Protein AF-A0A3D2MN62-F1 (afdb_monomer)

Foldseek 3Di:
DVPLLVLLLVLLVLLLVLQVVQLVVCQVVVFAFCQLPPDDDPHQVVCQAPARHGLQHGRPVLNVQSVVLSVQCPDDDPSVLSSLVSLLVSLVVQLSSNVRRPVQVQCPDPVRPDPVVNVSSCSSNVSSVSSNVSSVVVNVVNVVD

Nearest PDB structures (foldseek):
  6wlw-assembly1_5  TM=3.494E-01  e=1.640E+00  Homo sapiens
  9brq-assembly1_m  TM=3.619E-01  e=2.735E+00  Mus musculus
  1u89-assembly1_A  TM=4.264E-01  e=5.315E+00  Mus musculus
  4egw-assembly1_B  TM=3.893E-01  e=5.594E+00  Methanocaldococcus jannaschii DSM 2661
  4ev6-assembly1_E  TM=3.820E-01  e=9.815E+00  Methanocaldococcus jannaschii DSM 2661

pLDDT: mean 90.52, std 7.54, range [59.5, 97.94]

Structure (mmCIF, N/CA/C/O backbone):
data_AF-A0A3D2MN62-F1
#
_entry.id   AF-A0A3D2MN62-F1
#
loop_
_atom_site.group_PDB
_atom_site.id
_atom_site.type_symbol
_atom_site.label_atom_id
_atom_site.label_alt_id
_atom_site.label_comp_id
_atom_site.label_asym_id
_atom_site.label_entity_id
_atom_site.label_seq_id
_atom_site.pdbx_PDB_ins_code
_atom_site.Cartn_x
_atom_site.Cartn_y
_atom_site.Cartn_z
_atom_site.occupancy
_atom_site.B_iso_or_equiv
_atom_site.auth_seq_id
_atom_site.auth_comp_id
_atom_site.auth_asym_id
_atom_site.auth_atom_id
_atom_site.pdbx_PDB_model_num
ATOM 1 N N . MET A 1 1 ? -4.624 6.042 22.407 1.00 59.50 1 MET A N 1
ATOM 2 C CA . MET A 1 1 ? -5.697 6.050 21.389 1.00 59.50 1 MET A CA 1
ATOM 3 C C . MET A 1 1 ? -5.464 7.047 20.254 1.00 59.50 1 MET A C 1
ATOM 5 O O . MET A 1 1 ? -5.463 6.617 19.117 1.00 59.50 1 MET A O 1
ATOM 9 N N . ARG A 1 2 ? -5.194 8.346 20.482 1.00 79.12 2 ARG A N 1
ATOM 10 C CA . ARG A 1 2 ? -5.070 9.306 19.357 1.00 79.12 2 ARG A CA 1
ATOM 11 C C . ARG A 1 2 ? -3.831 9.105 18.457 1.00 79.12 2 ARG A C 1
ATOM 13 O O . ARG A 1 2 ? -3.927 9.300 17.255 1.00 79.12 2 ARG A O 1
ATOM 20 N N . LYS A 1 3 ? -2.683 8.693 19.014 1.00 89.44 3 LYS A N 1
ATOM 21 C CA . LYS A 1 3 ? -1.417 8.561 18.260 1.00 89.44 3 LYS A CA 1
ATOM 22 C C . LYS A 1 3 ? -1.405 7.381 17.274 1.00 89.44 3 LYS A C 1
ATOM 24 O O . LYS A 1 3 ? -0.977 7.560 16.145 1.00 89.44 3 LYS A O 1
ATOM 29 N N . THR A 1 4 ? -1.896 6.207 17.683 1.00 92.25 4 THR A N 1
ATOM 30 C CA . THR A 1 4 ? -1.966 4.995 16.839 1.00 92.25 4 THR A CA 1
ATOM 31 C C . THR A 1 4 ? -2.932 5.176 15.680 1.00 92.25 4 THR A C 1
ATOM 33 O O . THR A 1 4 ? -2.588 4.889 14.541 1.00 92.25 4 THR A O 1
ATOM 36 N N . PHE A 1 5 ? -4.099 5.752 15.967 1.00 93.44 5 PHE A N 1
ATOM 37 C CA . PHE A 1 5 ? -5.081 6.133 14.965 1.00 93.44 5 PHE A CA 1
ATOM 38 C C . PHE A 1 5 ? -4.509 7.107 13.927 1.00 93.44 5 PHE A C 1
ATOM 40 O O . PHE A 1 5 ? -4.597 6.849 12.730 1.00 93.44 5 PHE A O 1
ATOM 47 N N . ILE A 1 6 ? -3.891 8.208 14.378 1.00 95.69 6 ILE A N 1
ATOM 48 C CA . ILE A 1 6 ? -3.279 9.193 13.474 1.00 95.69 6 ILE A CA 1
ATOM 49 C C . ILE A 1 6 ? -2.168 8.539 12.648 1.00 95.69 6 ILE A C 1
ATOM 51 O O . ILE A 1 6 ? -2.120 8.747 11.443 1.00 95.69 6 ILE A O 1
ATOM 55 N N . GLY A 1 7 ? -1.317 7.715 13.268 1.00 96.19 7 GLY A N 1
ATOM 56 C CA . GLY A 1 7 ? -0.262 6.985 12.565 1.00 96.19 7 GLY A CA 1
ATOM 57 C C . GLY A 1 7 ? -0.803 6.067 11.467 1.00 96.19 7 GLY A C 1
ATOM 58 O O . GLY A 1 7 ? -0.276 6.070 10.357 1.00 96.19 7 GLY A O 1
ATOM 59 N N . LEU A 1 8 ? -1.892 5.338 11.732 1.00 96.94 8 LEU A N 1
ATOM 60 C CA . LEU A 1 8 ? -2.542 4.464 10.749 1.00 96.94 8 LEU A CA 1
ATOM 61 C C . LEU A 1 8 ? -3.119 5.255 9.566 1.00 96.94 8 LEU A C 1
ATOM 63 O O . LEU A 1 8 ? -2.923 4.886 8.413 1.00 96.94 8 LEU A O 1
ATOM 67 N N . VAL A 1 9 ? -3.814 6.359 9.842 1.00 97.00 9 VAL A N 1
ATOM 68 C CA . VAL A 1 9 ? -4.402 7.191 8.783 1.00 97.00 9 VAL A CA 1
ATOM 69 C C . VAL A 1 9 ? -3.310 7.868 7.955 1.00 97.00 9 VAL A C 1
ATOM 71 O O . VAL A 1 9 ? -3.376 7.838 6.731 1.00 97.00 9 VAL A O 1
ATOM 74 N N . LEU A 1 10 ? -2.285 8.436 8.601 1.00 97.31 10 LEU A N 1
ATOM 75 C CA . LEU A 1 10 ? -1.173 9.082 7.901 1.00 97.31 10 LEU A CA 1
ATOM 76 C C . LEU A 1 10 ? -0.388 8.089 7.049 1.00 97.31 10 LEU A C 1
ATOM 78 O O . LEU A 1 10 ? -0.128 8.382 5.889 1.00 97.31 10 LEU A O 1
ATOM 82 N N . SER A 1 11 ? -0.047 6.915 7.589 1.00 96.50 11 SER A N 1
ATOM 83 C CA . SER A 1 11 ? 0.629 5.873 6.804 1.00 96.50 11 SER A CA 1
ATOM 84 C C . SER A 1 11 ? -0.209 5.459 5.597 1.00 96.50 11 SER A C 1
ATOM 86 O O . SER A 1 11 ? 0.325 5.439 4.497 1.00 96.50 11 SER A O 1
ATOM 88 N N . SER A 1 12 ? -1.521 5.256 5.753 1.00 96.69 12 SER A N 1
ATOM 89 C CA . SER A 1 12 ? -2.408 4.982 4.614 1.00 96.69 12 SER A CA 1
ATOM 90 C C . SER A 1 12 ? -2.383 6.096 3.557 1.00 96.69 12 SER A C 1
ATOM 92 O O . SER A 1 12 ? -2.240 5.818 2.368 1.00 96.69 12 SER A O 1
ATOM 94 N N . ILE A 1 13 ? -2.462 7.368 3.962 1.00 97.25 13 ILE A N 1
ATOM 95 C CA . ILE A 1 13 ? -2.389 8.503 3.026 1.00 97.25 13 ILE A CA 1
ATOM 96 C C . ILE A 1 13 ? -1.043 8.523 2.292 1.00 97.25 13 ILE A C 1
ATOM 98 O O . ILE A 1 13 ? -1.016 8.697 1.074 1.00 97.25 13 ILE A O 1
ATOM 102 N N . PHE A 1 14 ? 0.066 8.310 3.004 1.00 97.44 14 PHE A N 1
ATOM 103 C CA . PHE A 1 14 ? 1.394 8.259 2.392 1.00 97.44 14 PHE A CA 1
ATOM 104 C C . PHE A 1 14 ? 1.559 7.073 1.440 1.00 97.44 14 PHE A C 1
ATOM 106 O O . PHE A 1 14 ? 2.179 7.239 0.394 1.00 97.44 14 PHE A O 1
ATOM 113 N N . VAL A 1 15 ? 0.956 5.917 1.739 1.00 96.75 15 VAL A N 1
ATOM 114 C CA . VAL A 1 15 ? 0.894 4.787 0.801 1.00 96.75 15 VAL A CA 1
ATOM 115 C C . VAL A 1 15 ? 0.161 5.188 -0.477 1.00 96.75 15 VAL A C 1
ATOM 117 O O . VAL A 1 15 ? 0.695 4.971 -1.557 1.00 96.75 15 VAL A O 1
ATOM 120 N N . LEU A 1 16 ? -1.018 5.815 -0.384 1.00 96.62 16 LEU A N 1
ATOM 121 C CA . LEU A 1 16 ? -1.772 6.241 -1.574 1.00 96.62 16 LEU A CA 1
ATOM 122 C C . LEU A 1 16 ? -1.002 7.273 -2.406 1.00 96.62 16 LEU A C 1
ATOM 124 O O . LEU A 1 16 ? -1.004 7.208 -3.636 1.00 96.62 16 LEU A O 1
ATOM 128 N N . PHE A 1 17 ? -0.333 8.216 -1.741 1.00 96.56 17 PHE A N 1
ATOM 129 C CA . PHE A 1 17 ? 0.499 9.209 -2.412 1.00 96.56 17 PHE A CA 1
ATOM 130 C C . PHE A 1 17 ? 1.688 8.554 -3.129 1.00 96.56 17 PHE A C 1
ATOM 132 O O . PHE A 1 17 ? 1.890 8.792 -4.319 1.00 96.56 17 PHE A O 1
ATOM 139 N N . SER A 1 18 ? 2.425 7.681 -2.435 1.00 95.19 18 SER A N 1
ATOM 140 C CA . SER A 1 18 ? 3.564 6.949 -3.002 1.00 95.19 18 SER A CA 1
ATOM 141 C C . SER A 1 18 ? 3.138 6.058 -4.168 1.00 95.19 18 SER A C 1
ATOM 143 O O . SER A 1 18 ? 3.768 6.089 -5.222 1.00 95.19 18 SER A O 1
ATOM 145 N N . ALA A 1 19 ? 2.016 5.346 -4.034 1.00 93.06 19 ALA A N 1
ATOM 146 C CA . ALA A 1 19 ? 1.446 4.517 -5.092 1.00 93.06 19 ALA A CA 1
ATOM 147 C C . ALA A 1 19 ? 1.049 5.346 -6.322 1.00 93.06 19 ALA A C 1
ATOM 149 O O . ALA A 1 19 ? 1.271 4.915 -7.446 1.00 93.06 19 ALA A O 1
ATOM 150 N N . SER A 1 20 ? 0.526 6.562 -6.131 1.00 93.81 20 SER A N 1
ATOM 151 C CA . SER A 1 20 ? 0.169 7.452 -7.246 1.00 93.81 20 SER A CA 1
ATOM 152 C C . SER A 1 20 ? 1.402 7.876 -8.047 1.00 93.81 20 SER A C 1
ATOM 154 O O . SER A 1 20 ? 1.408 7.775 -9.273 1.00 93.81 20 SER A O 1
ATOM 156 N N . VAL A 1 21 ? 2.466 8.305 -7.358 1.00 94.25 21 VAL A N 1
ATOM 157 C CA . VAL A 1 21 ? 3.749 8.659 -7.993 1.00 94.25 21 VAL A CA 1
ATOM 158 C C . VAL A 1 21 ? 4.362 7.438 -8.683 1.00 94.25 21 VAL A C 1
ATOM 160 O O . VAL A 1 21 ? 4.791 7.522 -9.832 1.00 94.25 21 VAL A O 1
ATOM 163 N N . SER A 1 22 ? 4.333 6.291 -8.010 1.00 91.88 22 SER A N 1
ATOM 164 C CA . SER A 1 22 ? 4.854 5.023 -8.515 1.00 91.88 22 SER A CA 1
ATOM 165 C C . SER A 1 22 ? 4.129 4.535 -9.765 1.00 91.88 22 SER A C 1
ATOM 167 O O . SER A 1 22 ? 4.774 4.085 -10.706 1.00 91.88 22 SER A O 1
ATOM 169 N N . THR A 1 23 ? 2.800 4.655 -9.817 1.00 91.31 23 THR A N 1
ATOM 170 C CA . THR A 1 23 ? 2.015 4.305 -11.006 1.00 91.31 23 THR A CA 1
ATOM 171 C C . THR A 1 23 ? 2.382 5.200 -12.187 1.00 91.31 23 THR A C 1
ATOM 173 O O . THR A 1 23 ? 2.580 4.687 -13.285 1.00 91.31 23 THR A O 1
ATOM 176 N N . ILE A 1 24 ? 2.513 6.517 -11.981 1.00 92.31 24 ILE A N 1
ATOM 177 C CA . ILE A 1 24 ? 2.900 7.450 -13.054 1.00 92.31 24 ILE A CA 1
ATOM 178 C C . ILE A 1 24 ? 4.270 7.067 -13.620 1.00 92.31 24 ILE A C 1
ATOM 180 O O . ILE A 1 24 ? 4.414 6.942 -14.835 1.00 92.31 24 ILE A O 1
ATOM 184 N N . LEU A 1 25 ? 5.249 6.832 -12.747 1.00 91.38 25 LEU A N 1
ATOM 185 C CA . LEU A 1 25 ? 6.597 6.452 -13.164 1.00 91.38 25 LEU A CA 1
ATOM 186 C C . LEU A 1 25 ? 6.627 5.084 -13.838 1.00 91.38 25 LEU A C 1
ATOM 188 O O . LEU A 1 25 ? 7.269 4.933 -14.869 1.00 91.38 25 LEU A O 1
ATOM 192 N N . ALA A 1 26 ? 5.888 4.104 -13.320 1.00 89.62 26 ALA A N 1
ATOM 193 C CA . ALA A 1 26 ? 5.817 2.789 -13.941 1.00 89.62 26 ALA A CA 1
ATOM 194 C C . ALA A 1 26 ? 5.227 2.847 -15.358 1.00 89.62 26 ALA A C 1
ATOM 196 O O . ALA A 1 26 ? 5.680 2.115 -16.233 1.00 89.62 26 ALA A O 1
ATOM 197 N N . ILE A 1 27 ? 4.249 3.725 -15.602 1.00 90.06 27 ILE A N 1
ATOM 198 C CA . ILE A 1 27 ? 3.690 3.939 -16.943 1.00 90.06 27 ILE A CA 1
ATOM 199 C C . ILE A 1 27 ? 4.715 4.622 -17.857 1.00 90.06 27 ILE A C 1
ATOM 201 O O . ILE A 1 27 ? 4.870 4.202 -18.999 1.00 90.06 27 ILE A O 1
ATOM 205 N N . GLN A 1 28 ? 5.418 5.648 -17.367 1.00 90.50 28 GLN A N 1
ATOM 206 C CA . GLN A 1 28 ? 6.418 6.388 -18.151 1.00 90.50 28 GLN A CA 1
ATOM 207 C C . GLN A 1 28 ? 7.626 5.524 -18.536 1.00 90.50 28 GLN A C 1
ATOM 209 O O . GLN A 1 28 ? 8.102 5.602 -19.663 1.00 90.50 28 GLN A O 1
ATOM 214 N N . GLU A 1 29 ? 8.085 4.685 -17.612 1.00 87.19 29 GLU A N 1
ATOM 215 C CA . GLU A 1 29 ? 9.268 3.831 -17.766 1.00 87.19 29 GLU A CA 1
ATOM 216 C C . GLU A 1 29 ? 8.923 2.422 -18.285 1.00 87.19 29 GLU A C 1
ATOM 218 O O . GLU A 1 29 ? 9.788 1.549 -18.347 1.00 87.19 29 GLU A O 1
ATOM 223 N N . HIS A 1 30 ? 7.656 2.172 -18.640 1.00 88.19 30 HIS A N 1
ATOM 224 C CA . HIS A 1 30 ? 7.158 0.868 -19.090 1.00 88.19 30 HIS A CA 1
ATOM 225 C C . HIS A 1 30 ? 7.567 -0.293 -18.158 1.00 88.19 30 HIS A C 1
ATOM 227 O O . HIS A 1 30 ? 8.161 -1.285 -18.586 1.00 88.19 30 HIS A O 1
ATOM 233 N N . LEU A 1 31 ? 7.241 -0.168 -16.866 1.00 87.06 31 LEU A N 1
ATOM 234 C CA . LEU A 1 31 ? 7.594 -1.117 -15.805 1.00 87.06 31 LEU A CA 1
ATOM 235 C C . LEU A 1 31 ? 6.393 -1.992 -15.381 1.00 87.06 31 LEU A C 1
ATOM 237 O O . LEU A 1 31 ? 5.707 -1.674 -14.400 1.00 87.06 31 LEU A O 1
ATOM 241 N N . PRO A 1 32 ? 6.125 -3.109 -16.083 1.00 88.12 32 PRO A N 1
ATOM 242 C CA . PRO A 1 32 ? 5.066 -4.042 -15.712 1.00 88.12 32 PRO A CA 1
ATOM 243 C C . PRO A 1 32 ? 5.422 -4.818 -14.443 1.00 88.12 32 PRO A C 1
ATOM 245 O O . PRO A 1 32 ? 6.599 -5.056 -14.161 1.00 88.12 32 PRO A O 1
ATOM 248 N N . ALA A 1 33 ? 4.399 -5.263 -13.712 1.00 85.50 33 ALA A N 1
ATOM 249 C CA . ALA A 1 33 ? 4.587 -6.153 -12.571 1.00 85.50 33 ALA A CA 1
ATOM 250 C C . ALA A 1 33 ? 5.233 -7.471 -13.019 1.00 85.50 33 ALA A C 1
ATOM 252 O O . ALA A 1 33 ? 4.829 -8.077 -14.018 1.00 85.50 33 ALA A O 1
ATOM 253 N N . ARG A 1 34 ? 6.249 -7.917 -12.279 1.00 84.19 34 ARG A N 1
ATOM 254 C CA . ARG A 1 34 ? 6.974 -9.170 -12.534 1.00 84.19 34 ARG A CA 1
ATOM 255 C C . ARG A 1 34 ? 7.200 -9.948 -11.249 1.00 84.19 34 ARG A C 1
ATOM 257 O O . ARG A 1 34 ? 8.213 -10.639 -11.125 1.00 84.19 34 ARG A O 1
ATOM 264 N N . PHE A 1 35 ? 6.262 -9.856 -10.311 1.00 81.81 35 PHE A N 1
ATOM 265 C CA . PHE A 1 35 ? 6.306 -10.536 -9.024 1.00 81.81 35 PHE A CA 1
ATOM 266 C C . PHE A 1 35 ? 6.805 -11.983 -9.144 1.00 81.81 35 PHE A C 1
ATOM 268 O O . PHE A 1 35 ? 6.210 -12.814 -9.843 1.00 81.81 35 PHE A O 1
ATOM 275 N N . GLY A 1 36 ? 7.937 -12.274 -8.497 1.00 72.56 36 GLY A N 1
ATOM 276 C CA . GLY A 1 36 ? 8.565 -13.600 -8.496 1.00 72.56 36 GLY A CA 1
ATOM 277 C C . GLY A 1 36 ? 8.957 -14.157 -9.874 1.00 72.56 36 GLY A C 1
ATOM 278 O O . GLY A 1 36 ? 9.235 -15.348 -9.980 1.00 72.56 36 GLY A O 1
ATOM 279 N N . GLY A 1 37 ? 8.954 -13.339 -10.932 1.00 67.69 37 GLY A N 1
ATOM 280 C CA . GLY A 1 37 ? 9.152 -13.767 -12.321 1.00 67.69 37 GLY A CA 1
ATOM 281 C C . GLY A 1 37 ? 7.952 -14.488 -12.949 1.00 67.69 37 GLY A C 1
ATOM 282 O O . GLY A 1 37 ? 8.102 -15.084 -14.012 1.00 67.69 37 GLY A O 1
ATOM 283 N N . ILE A 1 38 ? 6.782 -14.467 -12.299 1.00 67.94 38 ILE A N 1
ATOM 284 C CA . ILE A 1 38 ? 5.585 -15.215 -12.724 1.00 67.94 38 ILE A CA 1
ATOM 285 C C . ILE A 1 38 ? 4.638 -14.327 -13.541 1.00 67.94 38 ILE A C 1
ATOM 287 O O . ILE A 1 38 ? 4.013 -14.792 -14.496 1.00 67.94 38 ILE A O 1
ATOM 291 N N . LEU A 1 39 ? 4.532 -13.047 -13.180 1.00 72.19 39 LEU A N 1
ATOM 292 C CA . LEU A 1 39 ? 3.715 -12.084 -13.913 1.00 72.19 39 LEU A CA 1
ATOM 293 C C . LEU A 1 39 ? 4.407 -11.674 -15.221 1.00 72.19 39 LEU A C 1
ATOM 295 O O . LEU A 1 39 ? 5.603 -11.385 -15.247 1.00 72.19 39 LEU A O 1
ATOM 299 N N . HIS A 1 40 ? 3.627 -11.668 -16.301 1.00 66.50 40 HIS A N 1
ATOM 300 C CA . HIS A 1 40 ? 4.045 -11.284 -17.647 1.00 66.50 40 HIS A CA 1
ATOM 301 C C . HIS A 1 40 ? 3.134 -10.150 -18.106 1.00 66.50 40 HIS A C 1
ATOM 303 O O . HIS A 1 40 ? 2.144 -10.376 -18.798 1.00 66.50 40 HIS A O 1
ATOM 309 N N . GLY A 1 41 ? 3.419 -8.949 -17.614 1.00 63.09 41 GLY A N 1
ATOM 310 C CA . GLY A 1 41 ? 2.722 -7.750 -18.047 1.00 63.09 41 GLY A CA 1
ATOM 311 C C . GLY A 1 41 ? 3.352 -7.165 -19.306 1.00 63.09 41 GLY A C 1
ATOM 312 O O . GLY A 1 41 ? 4.555 -6.893 -19.305 1.00 63.09 41 GLY A O 1
ATOM 313 N N . ASP A 1 42 ? 2.554 -6.979 -20.356 1.00 69.56 42 ASP A N 1
ATOM 314 C CA . ASP A 1 42 ? 2.965 -6.299 -21.595 1.00 69.56 42 ASP A CA 1
ATOM 315 C C . ASP A 1 42 ? 2.411 -4.862 -21.665 1.00 69.56 42 ASP A C 1
ATOM 317 O O . ASP A 1 42 ? 3.067 -3.973 -22.208 1.00 69.56 42 ASP A O 1
ATOM 321 N N . ASP A 1 43 ? 1.242 -4.605 -21.063 1.00 84.75 43 ASP A N 1
ATOM 322 C CA . ASP A 1 43 ? 0.606 -3.284 -20.998 1.00 84.75 43 ASP A CA 1
ATOM 323 C C . ASP A 1 43 ? 0.433 -2.845 -19.538 1.00 84.75 43 ASP A C 1
ATOM 325 O O . ASP A 1 43 ? -0.493 -3.253 -18.835 1.00 84.75 43 ASP A O 1
ATOM 329 N N . VAL A 1 44 ? 1.324 -1.953 -19.100 1.00 85.50 44 VAL A N 1
ATOM 330 C CA . VAL A 1 44 ? 1.391 -1.448 -17.720 1.00 85.50 44 VAL A CA 1
ATOM 331 C C . VAL A 1 44 ? 0.091 -0.772 -17.278 1.00 85.50 44 VAL A C 1
ATOM 333 O O . VAL A 1 44 ? -0.284 -0.858 -16.106 1.00 85.50 44 VAL A O 1
ATOM 336 N N . VAL A 1 45 ? -0.615 -0.094 -18.189 1.00 86.38 45 VAL A N 1
ATOM 337 C CA . VAL A 1 45 ? -1.865 0.599 -17.848 1.00 86.38 45 VAL A CA 1
ATOM 338 C C . VAL A 1 45 ? -2.975 -0.421 -17.645 1.00 86.38 45 VAL A C 1
ATOM 340 O O . VAL A 1 45 ? -3.712 -0.349 -16.656 1.00 86.38 45 VAL A O 1
ATOM 343 N N . GLN A 1 46 ? -3.083 -1.390 -18.553 1.00 86.25 46 GLN A N 1
ATOM 344 C CA . GLN A 1 46 ? -4.065 -2.460 -18.424 1.00 86.25 46 GLN A CA 1
ATOM 345 C C . GLN A 1 46 ? -3.806 -3.307 -17.172 1.00 86.25 46 GLN A C 1
ATOM 347 O O . GLN A 1 46 ? -4.752 -3.622 -16.442 1.00 86.25 46 GLN A O 1
ATOM 352 N N . ASP A 1 47 ? -2.544 -3.620 -16.882 1.00 85.00 47 ASP A N 1
ATOM 353 C CA . ASP A 1 47 ? -2.131 -4.385 -15.704 1.00 85.00 47 ASP A CA 1
ATOM 354 C C . ASP A 1 47 ? -2.442 -3.656 -14.394 1.00 85.00 47 ASP A C 1
ATOM 356 O O . ASP A 1 47 ? -2.928 -4.272 -13.437 1.00 85.00 47 ASP A O 1
ATOM 360 N N . PHE A 1 48 ? -2.246 -2.335 -14.365 1.00 87.00 48 PHE A N 1
ATOM 361 C CA . PHE A 1 48 ? -2.632 -1.502 -13.231 1.00 87.00 48 PHE A CA 1
ATOM 362 C C . PHE A 1 48 ? -4.150 -1.500 -12.999 1.00 87.00 48 PHE A C 1
ATOM 364 O O . PHE A 1 48 ? -4.595 -1.568 -11.852 1.00 87.00 48 PHE A O 1
ATOM 371 N N . ILE A 1 49 ? -4.957 -1.426 -14.062 1.00 87.75 49 ILE A N 1
ATOM 372 C CA . ILE A 1 49 ? -6.424 -1.345 -13.955 1.00 87.75 49 ILE A CA 1
ATOM 373 C C . ILE A 1 49 ? -7.048 -2.695 -13.586 1.00 87.75 49 ILE A C 1
ATOM 375 O O . ILE A 1 49 ? -8.044 -2.728 -12.863 1.00 87.75 49 ILE A O 1
ATOM 379 N N . THR A 1 50 ? -6.494 -3.797 -14.090 1.00 79.69 50 THR A N 1
ATOM 380 C CA . THR A 1 50 ? -7.081 -5.132 -13.928 1.00 79.69 50 THR A CA 1
ATOM 381 C C . THR A 1 50 ? -6.688 -5.777 -12.603 1.00 79.69 50 THR A C 1
ATOM 383 O O . THR A 1 50 ? -7.403 -5.613 -11.615 1.00 79.69 50 THR A O 1
ATOM 386 N N . PHE A 1 51 ? -5.591 -6.538 -12.570 1.00 75.50 51 PHE A N 1
ATOM 387 C CA . PHE A 1 51 ? -5.255 -7.363 -11.405 1.00 75.50 51 PHE A CA 1
ATOM 388 C C . PHE A 1 51 ? -3.773 -7.439 -11.049 1.00 75.50 51 PHE A C 1
ATOM 390 O O . PHE A 1 51 ? -3.466 -7.712 -9.890 1.00 75.50 51 PHE A O 1
ATOM 397 N N . ASN A 1 52 ? -2.869 -7.195 -11.994 1.00 80.31 52 ASN A N 1
ATOM 398 C CA . ASN A 1 52 ? -1.444 -7.452 -11.787 1.00 80.31 52 ASN A CA 1
ATOM 399 C C . ASN A 1 52 ? -0.750 -6.317 -11.024 1.00 80.31 52 ASN A C 1
ATOM 401 O O . ASN A 1 52 ? 0.154 -6.576 -10.236 1.00 80.31 52 ASN A O 1
ATOM 405 N N . GLY A 1 53 ? -1.202 -5.075 -11.211 1.00 83.50 53 GLY A N 1
ATOM 406 C CA . GLY A 1 53 ? -0.483 -3.898 -10.731 1.00 83.50 53 GLY A CA 1
ATOM 407 C C . GLY A 1 53 ? 0.691 -3.548 -11.640 1.00 83.50 53 GLY A C 1
ATOM 408 O O . GLY A 1 53 ? 0.748 -3.960 -12.796 1.00 83.50 53 GLY A O 1
ATOM 409 N N . THR A 1 54 ? 1.630 -2.766 -11.125 1.00 87.00 54 THR A N 1
ATOM 410 C CA . THR A 1 54 ? 2.873 -2.406 -11.817 1.00 87.00 54 THR A CA 1
ATOM 411 C C . THR A 1 54 ? 4.076 -2.874 -11.006 1.00 87.00 54 THR A C 1
ATOM 413 O O . THR A 1 54 ? 3.921 -3.341 -9.880 1.00 87.00 54 THR A O 1
ATOM 416 N N . ALA A 1 55 ? 5.291 -2.703 -11.533 1.00 87.06 55 ALA A N 1
ATOM 417 C CA . ALA A 1 55 ? 6.504 -3.026 -10.777 1.00 87.06 55 ALA A CA 1
ATOM 418 C C . ALA A 1 55 ? 6.685 -2.190 -9.493 1.00 87.06 55 ALA A C 1
ATOM 420 O O . ALA A 1 55 ? 7.539 -2.521 -8.680 1.00 87.06 55 ALA A O 1
ATOM 421 N N . LEU A 1 56 ? 5.950 -1.079 -9.352 1.00 88.50 56 LEU A N 1
ATOM 422 C CA . LEU A 1 56 ? 6.111 -0.103 -8.266 1.00 88.50 56 LEU A CA 1
ATOM 423 C C . LEU A 1 56 ? 4.796 0.191 -7.525 1.00 88.50 56 LEU A C 1
ATOM 425 O O . LEU A 1 56 ? 4.756 1.040 -6.639 1.00 88.50 56 LEU A O 1
ATOM 429 N N . SER A 1 57 ? 3.671 -0.388 -7.943 1.00 89.31 57 SER A N 1
ATOM 430 C CA . SER A 1 57 ? 2.363 -0.009 -7.410 1.00 89.31 57 SER A CA 1
ATOM 431 C C . SER A 1 57 ? 1.377 -1.158 -7.478 1.00 89.31 57 SER A C 1
ATOM 433 O O . SER A 1 57 ? 1.304 -1.898 -8.457 1.00 89.31 57 SER A O 1
ATOM 435 N N . ALA A 1 58 ? 0.563 -1.274 -6.435 1.00 89.88 58 ALA A N 1
ATOM 436 C CA . ALA A 1 58 ? -0.528 -2.230 -6.401 1.00 89.88 58 ALA A CA 1
ATOM 437 C C . ALA A 1 58 ? -1.584 -1.917 -7.482 1.00 89.88 58 ALA A C 1
ATOM 439 O O . ALA A 1 58 ? -1.756 -0.758 -7.868 1.00 89.88 58 ALA A O 1
ATOM 440 N N . PRO A 1 59 ? -2.350 -2.921 -7.941 1.00 90.81 59 PRO A N 1
ATOM 441 C CA . PRO A 1 59 ? -3.462 -2.700 -8.857 1.00 90.81 59 PRO A CA 1
ATOM 442 C C . PRO A 1 59 ? -4.512 -1.750 -8.267 1.00 90.81 59 PRO A C 1
ATOM 444 O O . PRO A 1 59 ? -4.762 -1.715 -7.055 1.00 90.81 59 PRO A O 1
ATOM 447 N N . LEU A 1 60 ? -5.182 -1.014 -9.153 1.00 91.44 60 LEU A N 1
ATOM 448 C CA . LEU A 1 60 ? -6.110 0.064 -8.821 1.00 91.44 60 LEU A CA 1
ATOM 449 C C . LEU A 1 60 ? -7.203 -0.373 -7.836 1.00 91.44 60 LEU A C 1
ATOM 451 O O . LEU A 1 60 ? -7.543 0.376 -6.920 1.00 91.44 60 LEU A O 1
ATOM 455 N N . PHE A 1 61 ? -7.738 -1.589 -7.975 1.00 91.94 61 PHE A N 1
ATOM 456 C CA . PHE A 1 61 ? -8.801 -2.074 -7.093 1.00 91.94 61 PHE A CA 1
ATOM 457 C C . PHE A 1 61 ? -8.352 -2.198 -5.624 1.00 91.94 61 PHE A C 1
ATOM 459 O O . PHE A 1 61 ? -9.157 -1.942 -4.724 1.00 91.94 61 PHE A O 1
ATOM 466 N N . LEU A 1 62 ? -7.079 -2.528 -5.356 1.00 93.75 62 LEU A N 1
ATOM 467 C CA . LEU A 1 62 ? -6.542 -2.571 -3.990 1.00 93.75 62 LEU A CA 1
ATOM 468 C C . LEU A 1 62 ? -6.403 -1.161 -3.413 1.00 93.75 62 LEU A C 1
ATOM 470 O O . LEU A 1 62 ? -6.786 -0.938 -2.263 1.00 93.75 62 LEU A O 1
ATOM 474 N N . LEU A 1 63 ? -5.959 -0.195 -4.222 1.00 95.38 63 LEU A N 1
ATOM 475 C CA . LEU A 1 63 ? -5.878 1.214 -3.823 1.00 95.38 63 LEU A CA 1
ATOM 476 C C . LEU A 1 63 ? -7.271 1.791 -3.517 1.00 95.38 63 LEU A C 1
ATOM 478 O O . LEU A 1 63 ? -7.457 2.478 -2.511 1.00 95.38 63 LEU A O 1
ATOM 482 N N . LEU A 1 64 ? -8.285 1.449 -4.318 1.00 95.56 64 LE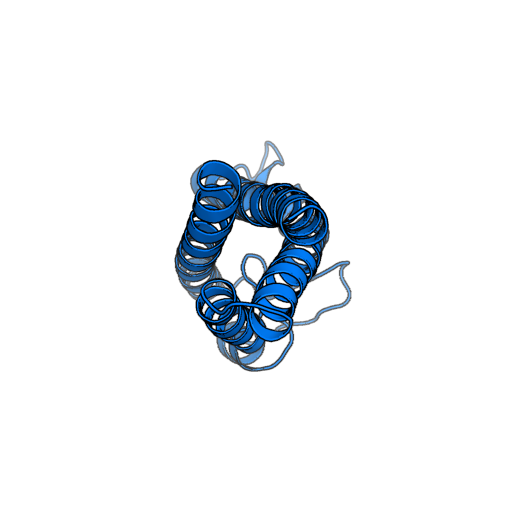U A N 1
ATOM 483 C CA . LEU A 1 64 ? -9.681 1.805 -4.035 1.00 95.56 64 LEU A CA 1
ATOM 484 C C . LEU A 1 64 ? -10.178 1.151 -2.738 1.00 95.56 64 LEU A C 1
ATOM 486 O O . LEU A 1 64 ? -10.789 1.818 -1.899 1.00 95.56 64 LEU A O 1
ATOM 490 N N . GLY A 1 65 ? -9.864 -0.130 -2.529 1.00 96.19 65 GLY A N 1
ATOM 491 C CA . GLY A 1 65 ? -10.146 -0.832 -1.276 1.00 96.19 65 GLY A CA 1
ATOM 492 C C . GLY A 1 65 ? -9.500 -0.149 -0.067 1.00 96.19 65 GLY A C 1
ATOM 493 O O . GLY A 1 65 ? -10.146 0.030 0.968 1.00 96.19 65 GLY A O 1
ATOM 494 N N . GLN A 1 66 ? -8.259 0.316 -0.206 1.00 97.44 66 GLN A N 1
ATOM 495 C CA . GLN A 1 66 ? -7.559 1.066 0.831 1.00 97.44 66 GLN A CA 1
ATOM 496 C C . GLN A 1 66 ? -8.262 2.382 1.169 1.00 97.44 66 GLN A C 1
ATOM 498 O O . GLN A 1 66 ? -8.392 2.709 2.352 1.00 97.44 66 GLN A O 1
ATOM 503 N N . ILE A 1 67 ? -8.746 3.127 0.170 1.00 97.38 67 ILE A N 1
ATOM 504 C CA . ILE A 1 67 ? -9.524 4.355 0.397 1.00 97.38 67 ILE A CA 1
ATOM 505 C C . ILE A 1 67 ? -10.772 4.027 1.222 1.00 97.38 67 ILE A C 1
ATOM 507 O O . ILE A 1 67 ? -11.020 4.669 2.248 1.00 97.38 67 ILE A O 1
ATOM 511 N N . VAL A 1 68 ? -11.513 2.983 0.834 1.00 97.81 68 VAL A N 1
ATOM 512 C CA . VAL A 1 68 ? -12.703 2.531 1.569 1.00 97.81 68 VAL A CA 1
ATOM 513 C C . VAL A 1 68 ? -12.343 2.187 3.014 1.00 97.81 68 VAL A C 1
ATOM 515 O O . VAL A 1 68 ? -12.949 2.732 3.938 1.00 97.81 68 VAL A O 1
ATOM 518 N N . PHE A 1 69 ? -11.328 1.351 3.247 1.00 97.44 69 PHE A N 1
ATOM 519 C CA . PHE A 1 69 ? -10.925 0.985 4.607 1.00 97.44 69 PHE A CA 1
ATOM 520 C C . PHE A 1 69 ? -10.440 2.183 5.425 1.00 97.44 69 PHE A C 1
ATOM 522 O O . PHE A 1 69 ? -10.774 2.277 6.608 1.00 97.44 69 PHE A O 1
ATOM 529 N N . THR A 1 70 ? -9.744 3.135 4.803 1.00 96.75 70 THR A N 1
ATOM 530 C CA . THR A 1 70 ? -9.310 4.381 5.454 1.00 96.75 70 THR A CA 1
ATOM 531 C C . THR A 1 70 ? -10.502 5.185 5.956 1.00 96.75 70 THR A C 1
ATOM 533 O O . THR A 1 70 ? -10.493 5.645 7.097 1.00 96.75 70 THR A O 1
ATOM 536 N N . VAL A 1 71 ? -11.572 5.292 5.165 1.00 97.19 71 VAL A N 1
ATOM 537 C CA . VAL A 1 71 ? -12.822 5.937 5.599 1.00 97.19 71 VAL A CA 1
ATOM 538 C C . VAL A 1 71 ? -13.506 5.133 6.711 1.00 97.19 71 VAL A C 1
ATOM 540 O O . VAL A 1 71 ? -13.990 5.707 7.692 1.00 97.19 71 VAL A O 1
ATOM 543 N N . LEU A 1 72 ? -13.529 3.800 6.604 1.00 95.75 72 LEU A N 1
ATOM 544 C CA . LEU A 1 72 ? -14.155 2.93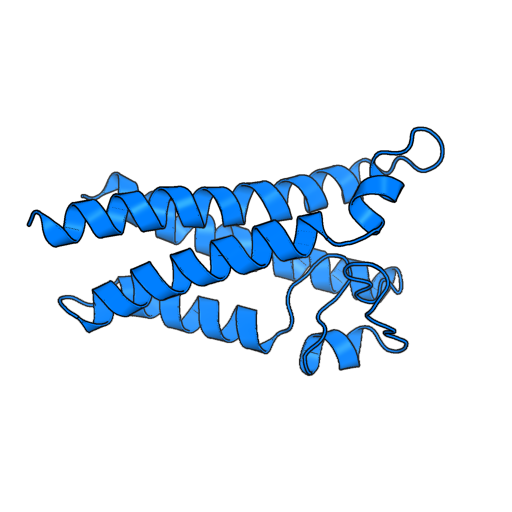7 7.609 1.00 95.75 72 LEU A CA 1
ATOM 545 C C . LEU A 1 72 ? -13.467 3.023 8.976 1.00 95.75 72 LEU A C 1
ATOM 547 O O . LEU A 1 72 ? -14.162 2.937 9.987 1.00 95.75 72 LEU A O 1
ATOM 551 N N . VAL A 1 73 ? -12.153 3.266 9.039 1.00 94.75 73 VAL A N 1
ATOM 552 C CA . VAL A 1 73 ? -11.395 3.415 10.300 1.00 94.75 73 VAL A CA 1
ATOM 553 C C . VAL A 1 73 ? -11.987 4.487 11.230 1.00 94.75 73 VAL A C 1
ATOM 555 O O . VAL A 1 73 ? -11.908 4.333 12.455 1.00 94.75 73 VAL A O 1
ATOM 558 N N . PHE A 1 74 ? -12.639 5.523 10.687 1.00 94.56 74 PHE A N 1
ATOM 559 C CA . PHE A 1 74 ? -13.307 6.584 11.460 1.00 94.56 74 PHE A CA 1
ATOM 560 C C . PHE A 1 74 ? -14.632 6.148 12.106 1.00 94.56 74 PHE A C 1
ATOM 562 O O . PHE A 1 74 ? -15.143 6.832 12.997 1.00 94.56 74 PHE A O 1
ATOM 569 N N . LYS A 1 75 ? -15.221 5.026 11.678 1.00 93.81 75 LYS A N 1
ATOM 570 C CA . LYS A 1 75 ? -16.460 4.497 12.261 1.00 93.81 75 LYS A CA 1
ATOM 571 C C . LYS A 1 75 ? -16.179 3.816 13.606 1.00 93.81 75 LYS A C 1
ATOM 573 O O . LYS A 1 75 ? -15.072 3.358 13.884 1.00 93.81 75 LYS A O 1
ATOM 578 N N . ARG A 1 76 ? -17.203 3.735 14.461 1.00 89.25 76 ARG A N 1
ATOM 579 C CA . ARG A 1 76 ? -17.144 3.024 15.752 1.00 89.25 76 ARG A CA 1
ATOM 580 C C . ARG A 1 76 ? -17.551 1.553 15.601 1.00 89.25 76 ARG A C 1
ATOM 582 O O . ARG A 1 76 ? -18.159 1.159 14.607 1.00 89.25 76 ARG A O 1
ATOM 589 N N . GLY A 1 77 ? -17.222 0.742 16.607 1.00 91.19 77 GLY A N 1
ATOM 590 C CA . GLY A 1 77 ? -17.634 -0.661 16.689 1.00 91.19 77 GLY A CA 1
ATOM 591 C C . GLY A 1 77 ? -17.023 -1.554 15.603 1.00 91.19 77 GLY A C 1
ATOM 592 O O . GLY A 1 77 ? -15.899 -1.330 15.148 1.00 91.19 77 GLY A O 1
ATOM 593 N N . LYS A 1 78 ? -17.773 -2.582 15.186 1.00 93.31 78 LYS A N 1
ATOM 594 C CA . LYS A 1 78 ? -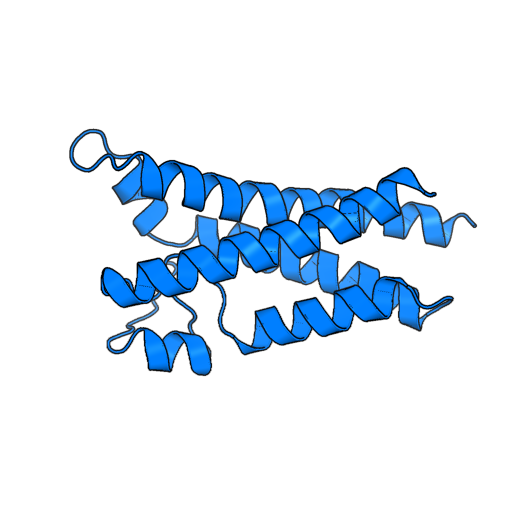17.309 -3.621 14.245 1.00 93.31 78 LYS A CA 1
ATOM 595 C C . LYS A 1 78 ? -16.893 -3.060 12.880 1.00 93.31 78 LYS A C 1
ATOM 597 O O . LYS A 1 78 ? -15.925 -3.538 12.304 1.00 93.31 78 LYS A O 1
ATOM 602 N N . VAL A 1 79 ? -17.572 -2.017 12.398 1.00 94.75 79 VAL A N 1
ATOM 603 C CA . VAL A 1 79 ? -17.264 -1.373 11.108 1.00 94.75 79 VAL A CA 1
ATOM 604 C C . VAL A 1 79 ? -15.901 -0.680 11.150 1.00 94.75 79 VAL A C 1
ATOM 606 O O . VAL A 1 79 ? -15.073 -0.878 10.267 1.00 94.75 79 VAL A O 1
ATOM 609 N N . GLY A 1 80 ? -15.630 0.065 12.225 1.00 94.00 80 GLY A N 1
ATOM 610 C CA . GLY A 1 80 ? -14.312 0.655 12.456 1.00 94.00 80 GLY A CA 1
ATOM 611 C C . GLY A 1 80 ? -13.208 -0.386 12.566 1.00 94.00 80 GLY A C 1
ATOM 612 O O . GLY A 1 80 ? -12.107 -0.185 12.059 1.00 94.00 80 GLY A O 1
ATOM 613 N N . MET A 1 81 ? -13.511 -1.507 13.223 1.00 95.44 81 MET A N 1
ATOM 614 C CA . MET A 1 81 ? -12.583 -2.627 13.350 1.00 95.44 81 MET A CA 1
ATOM 615 C C . MET A 1 81 ? -12.248 -3.252 11.992 1.00 95.44 81 MET A C 1
ATOM 617 O O . MET A 1 81 ? -11.080 -3.525 11.730 1.00 95.44 81 MET A O 1
ATOM 621 N N . ALA A 1 82 ? -13.245 -3.422 11.119 1.00 96.25 82 ALA A N 1
ATOM 622 C CA . ALA A 1 82 ? -13.038 -3.916 9.761 1.00 96.25 82 ALA A CA 1
ATOM 623 C C . ALA A 1 82 ? -12.125 -2.984 8.949 1.00 96.25 82 ALA A C 1
ATOM 625 O O . ALA A 1 82 ? -11.242 -3.473 8.255 1.00 96.25 82 ALA A O 1
ATOM 626 N N . GLY A 1 83 ? -12.263 -1.660 9.099 1.00 96.38 83 GLY A N 1
ATOM 627 C CA . GLY A 1 83 ? -11.340 -0.691 8.495 1.00 96.38 83 GLY A CA 1
ATOM 628 C C . GLY A 1 83 ? -9.893 -0.877 8.961 1.00 96.38 83 GLY A C 1
ATOM 629 O O . GLY A 1 83 ? -8.984 -0.955 8.140 1.00 96.38 83 GLY A O 1
ATOM 630 N N . VAL A 1 84 ? -9.674 -1.016 10.274 1.00 97.31 84 VAL A N 1
ATOM 631 C CA . VAL A 1 84 ? -8.326 -1.229 10.838 1.00 97.31 84 VAL A CA 1
ATOM 632 C C . VAL A 1 84 ? -7.723 -2.546 10.345 1.00 97.31 84 VAL A C 1
ATOM 634 O O . VAL A 1 84 ? -6.570 -2.576 9.913 1.00 97.31 84 VAL A O 1
ATOM 637 N N . MET A 1 85 ? -8.498 -3.633 10.382 1.00 97.06 85 MET A N 1
ATOM 638 C CA . MET A 1 85 ? -8.047 -4.940 9.899 1.00 97.06 85 MET A CA 1
ATOM 639 C C . MET A 1 85 ? -7.760 -4.919 8.395 1.00 97.06 85 MET A C 1
ATOM 641 O O . MET A 1 85 ? -6.715 -5.411 7.987 1.00 97.06 85 MET A O 1
ATOM 645 N N . GLY A 1 86 ? -8.631 -4.304 7.592 1.00 97.31 86 GLY A N 1
ATOM 646 C CA . GLY A 1 86 ? -8.451 -4.170 6.147 1.00 97.31 86 GLY A CA 1
ATOM 647 C C . GLY A 1 86 ? -7.168 -3.426 5.787 1.00 97.31 86 GLY A C 1
ATOM 648 O O . GLY A 1 86 ? -6.368 -3.946 5.016 1.00 97.31 86 GLY A O 1
ATOM 649 N N . LEU A 1 87 ? -6.903 -2.273 6.415 1.00 97.94 87 LEU A N 1
ATOM 650 C CA . LEU A 1 87 ? -5.635 -1.557 6.217 1.00 97.94 87 LEU A CA 1
ATOM 651 C C . LEU A 1 87 ? -4.421 -2.373 6.666 1.00 97.94 87 LEU A C 1
ATOM 653 O O . LEU A 1 87 ? -3.389 -2.342 6.009 1.00 97.94 87 LEU A O 1
ATOM 657 N N . THR A 1 88 ? -4.536 -3.128 7.760 1.00 97.75 88 THR A N 1
ATOM 658 C CA . THR A 1 88 ? -3.438 -3.989 8.226 1.00 97.75 88 THR A CA 1
ATOM 659 C C . THR A 1 88 ? -3.132 -5.081 7.200 1.00 97.75 88 THR A C 1
ATOM 661 O O . THR A 1 88 ? -1.971 -5.299 6.871 1.00 97.75 88 THR A O 1
ATOM 664 N N . VAL A 1 89 ? -4.163 -5.744 6.664 1.00 97.88 89 VAL A N 1
ATOM 665 C CA . VAL A 1 89 ? -4.008 -6.788 5.639 1.00 97.88 89 VAL A CA 1
ATOM 666 C C . VAL A 1 89 ? -3.432 -6.208 4.350 1.00 97.88 89 VAL A C 1
ATOM 668 O O . VAL A 1 89 ? -2.467 -6.757 3.829 1.00 97.88 89 VAL A O 1
ATOM 671 N N . LEU A 1 90 ? -3.952 -5.074 3.874 1.00 97.25 90 LEU A N 1
ATOM 672 C CA . LEU A 1 90 ? -3.405 -4.407 2.692 1.00 97.25 90 LEU A CA 1
ATOM 673 C C . LEU A 1 90 ? -1.948 -3.988 2.894 1.00 97.25 90 LEU A C 1
ATOM 675 O O . LEU A 1 90 ? -1.143 -4.163 1.990 1.00 97.25 90 LEU A O 1
ATOM 679 N N . GLY A 1 91 ? -1.588 -3.512 4.089 1.00 96.56 91 GLY A N 1
ATOM 680 C CA . GLY A 1 91 ? -0.207 -3.162 4.416 1.00 96.56 91 GLY A CA 1
ATOM 681 C C . GLY A 1 91 ? 0.733 -4.353 4.272 1.00 96.56 91 GLY A C 1
ATOM 682 O O . GLY A 1 91 ? 1.790 -4.224 3.664 1.00 96.56 91 GLY A O 1
ATOM 683 N N . VAL A 1 92 ? 0.310 -5.527 4.752 1.00 96.81 92 VAL A N 1
ATOM 684 C CA . VAL A 1 92 ? 1.051 -6.782 4.569 1.00 96.81 92 VAL A CA 1
ATOM 685 C C . VAL A 1 92 ? 1.180 -7.109 3.081 1.00 96.81 92 VAL A C 1
ATOM 687 O O . VAL A 1 92 ? 2.291 -7.346 2.612 1.00 96.81 92 VAL A O 1
ATOM 690 N N . CYS A 1 93 ? 0.074 -7.084 2.332 1.00 94.62 93 CYS A N 1
ATOM 691 C CA . CYS A 1 93 ? 0.079 -7.380 0.900 1.00 94.62 93 CYS A CA 1
ATOM 692 C C . CYS A 1 93 ? 1.015 -6.456 0.114 1.00 94.62 93 CYS A C 1
ATOM 694 O O . CYS A 1 93 ? 1.780 -6.950 -0.704 1.00 94.62 93 CYS A O 1
ATOM 696 N N . TYR A 1 94 ? 0.998 -5.148 0.376 1.00 94.44 94 TYR A N 1
ATOM 697 C CA . TYR A 1 94 ? 1.867 -4.196 -0.318 1.00 94.44 94 TYR A CA 1
ATOM 698 C C . TYR A 1 94 ? 3.336 -4.380 0.046 1.00 94.44 94 TYR A C 1
ATOM 700 O O . TYR A 1 94 ? 4.172 -4.416 -0.848 1.00 94.44 94 TYR A O 1
ATOM 708 N N . THR A 1 95 ? 3.660 -4.558 1.333 1.00 94.25 95 THR A N 1
ATOM 709 C CA . THR A 1 95 ? 5.049 -4.795 1.747 1.00 94.25 95 THR A CA 1
ATOM 710 C C . THR A 1 95 ? 5.612 -6.051 1.086 1.00 94.25 95 THR A C 1
ATOM 712 O O . THR A 1 95 ? 6.716 -6.013 0.554 1.00 94.25 95 THR A O 1
ATOM 715 N N . PHE A 1 96 ? 4.872 -7.163 1.093 1.00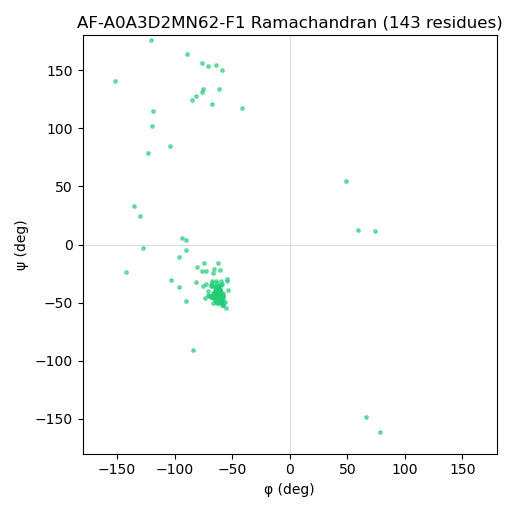 92.88 96 PHE A N 1
ATOM 716 C CA . PHE A 1 96 ? 5.343 -8.393 0.450 1.00 92.88 96 PHE A CA 1
ATOM 717 C C . PHE A 1 96 ? 5.313 -8.318 -1.075 1.00 92.88 96 PHE A C 1
ATOM 719 O O . PHE A 1 96 ? 6.204 -8.881 -1.703 1.00 92.88 96 PHE A O 1
ATOM 726 N N . GLY A 1 97 ? 4.333 -7.619 -1.651 1.00 90.06 97 GLY A N 1
ATOM 727 C CA . GLY A 1 97 ? 4.251 -7.345 -3.084 1.00 90.06 97 GLY A CA 1
ATOM 728 C C . GLY A 1 97 ? 5.521 -6.669 -3.585 1.00 90.06 97 GLY A C 1
ATOM 729 O O . GLY A 1 97 ? 6.211 -7.223 -4.433 1.00 90.06 97 GLY A O 1
ATOM 730 N N . GLU A 1 98 ? 5.894 -5.550 -2.963 1.00 91.31 98 GLU A N 1
ATOM 731 C CA . GLU A 1 98 ? 7.081 -4.784 -3.356 1.00 91.31 98 GLU A CA 1
ATOM 732 C C . GLU A 1 98 ? 8.383 -5.575 -3.147 1.00 91.31 98 GLU A C 1
ATOM 734 O O . GLU A 1 98 ? 9.291 -5.535 -3.973 1.00 91.31 98 GLU A O 1
ATOM 739 N N . LEU A 1 99 ? 8.476 -6.353 -2.061 1.00 91.25 99 LEU A N 1
ATOM 740 C CA . LEU A 1 99 ? 9.643 -7.202 -1.795 1.00 91.25 99 LEU A CA 1
ATOM 741 C C . LEU A 1 99 ? 9.808 -8.348 -2.804 1.00 91.25 99 LEU A C 1
ATOM 743 O O . LEU A 1 99 ? 10.918 -8.857 -2.964 1.00 91.25 99 LEU A O 1
ATOM 747 N N . GLY A 1 100 ? 8.726 -8.779 -3.454 1.00 87.94 100 GLY A N 1
ATOM 748 C CA . GLY A 1 100 ? 8.761 -9.830 -4.471 1.00 87.94 100 GLY A CA 1
ATOM 749 C C . GLY A 1 100 ? 8.992 -9.320 -5.893 1.00 87.94 100 GLY A C 1
ATOM 750 O O . GLY A 1 100 ? 9.131 -10.138 -6.808 1.00 87.94 100 GLY A O 1
ATOM 751 N N . GLU A 1 101 ? 9.048 -8.002 -6.098 1.00 89.44 101 GLU A N 1
ATOM 752 C CA . GLU A 1 101 ? 9.293 -7.414 -7.409 1.00 89.44 101 GLU A CA 1
ATOM 753 C C . GLU A 1 101 ? 10.799 -7.398 -7.750 1.00 89.44 101 GLU A C 1
ATOM 755 O O . GLU A 1 101 ? 11.621 -6.876 -6.988 1.00 89.44 101 GLU A O 1
ATOM 760 N N . PRO A 1 102 ? 11.211 -7.916 -8.926 1.00 87.31 102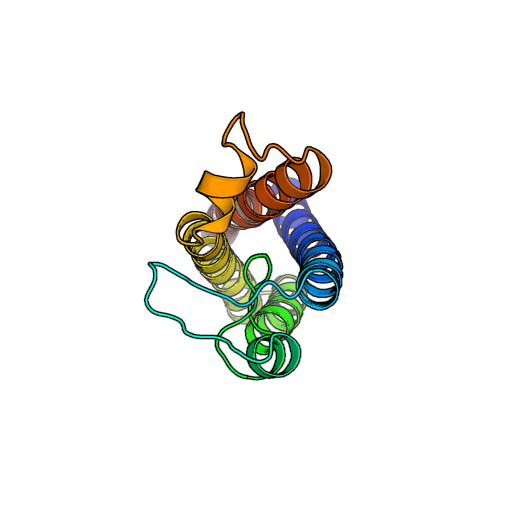 PRO A N 1
ATOM 761 C CA . PRO A 1 102 ? 12.618 -7.949 -9.334 1.00 87.31 102 PRO A CA 1
ATOM 762 C C . PRO A 1 102 ? 13.277 -6.569 -9.441 1.00 87.31 102 PRO A C 1
ATOM 764 O O . PRO A 1 102 ? 14.508 -6.474 -9.405 1.00 87.31 102 PRO A O 1
ATOM 767 N N . ILE A 1 103 ? 12.480 -5.504 -9.599 1.00 86.31 103 ILE A N 1
ATOM 768 C CA . ILE A 1 103 ? 12.984 -4.130 -9.668 1.00 86.31 103 ILE A CA 1
ATOM 769 C C . ILE A 1 103 ? 13.746 -3.746 -8.400 1.00 86.31 103 ILE A C 1
ATOM 771 O O . ILE A 1 103 ? 14.750 -3.050 -8.503 1.00 86.31 103 ILE A O 1
ATOM 775 N N . LEU A 1 104 ? 13.373 -4.297 -7.240 1.00 87.44 104 LEU A N 1
ATOM 776 C CA . LEU A 1 104 ? 14.071 -4.049 -5.985 1.00 87.44 104 LEU A CA 1
ATOM 777 C C . LEU A 1 104 ? 15.558 -4.410 -6.092 1.00 87.44 104 LEU A C 1
ATOM 779 O O . LEU A 1 104 ? 16.429 -3.603 -5.786 1.00 87.44 104 LEU A O 1
ATOM 783 N N . VAL A 1 105 ? 15.876 -5.598 -6.605 1.00 87.19 105 VAL A N 1
ATOM 784 C CA . VAL A 1 105 ? 17.274 -6.037 -6.755 1.00 87.19 105 VAL A CA 1
ATOM 785 C C . VAL A 1 105 ? 18.004 -5.222 -7.827 1.00 87.19 105 VAL A C 1
ATOM 787 O O . VAL A 1 105 ? 19.189 -4.927 -7.677 1.00 87.19 105 VAL A O 1
ATOM 790 N N . ARG A 1 106 ? 17.309 -4.833 -8.903 1.00 85.75 106 ARG A N 1
ATOM 791 C CA . ARG A 1 106 ? 17.896 -4.048 -10.001 1.00 85.75 106 ARG A CA 1
ATOM 792 C C . ARG A 1 106 ? 18.252 -2.633 -9.561 1.00 85.75 106 ARG A C 1
ATOM 794 O O . ARG A 1 106 ? 19.353 -2.174 -9.841 1.00 85.75 106 ARG A O 1
ATOM 801 N N . THR A 1 107 ? 17.359 -1.962 -8.845 1.00 88.50 107 THR A N 1
ATOM 802 C CA . THR A 1 107 ? 17.569 -0.578 -8.414 1.00 88.50 107 THR A CA 1
ATOM 803 C C . THR A 1 107 ? 18.701 -0.456 -7.396 1.00 88.50 107 THR A C 1
ATOM 805 O O . THR A 1 107 ? 19.411 0.541 -7.410 1.00 88.50 107 THR A O 1
ATOM 808 N N . PHE A 1 108 ? 18.931 -1.465 -6.550 1.00 86.44 108 PHE A N 1
ATOM 809 C CA . PHE A 1 108 ? 20.034 -1.459 -5.576 1.00 86.44 108 PHE A CA 1
ATOM 810 C C . PHE A 1 108 ? 21.346 -2.071 -6.097 1.00 86.44 108 PHE A C 1
ATOM 812 O O . PHE A 1 108 ? 22.326 -2.155 -5.354 1.00 86.44 108 PHE A O 1
ATOM 819 N N . ASN A 1 109 ? 21.406 -2.476 -7.367 1.00 88.81 109 ASN A N 1
ATOM 820 C CA . ASN A 1 109 ? 22.652 -2.904 -7.992 1.00 88.81 109 ASN A CA 1
ATOM 821 C C . ASN A 1 109 ? 23.518 -1.679 -8.333 1.00 88.81 109 ASN A C 1
ATOM 823 O O . ASN A 1 109 ? 23.042 -0.736 -8.958 1.00 88.81 109 ASN A O 1
ATOM 827 N N . GLN A 1 110 ? 24.804 -1.711 -7.968 1.00 80.94 110 GLN A N 1
ATOM 828 C CA . GLN A 1 110 ? 25.752 -0.615 -8.212 1.00 80.94 110 GLN A CA 1
ATOM 829 C C . GLN A 1 110 ? 25.833 -0.192 -9.686 1.00 80.94 110 GLN A C 1
ATOM 831 O O . GLN A 1 110 ? 26.064 0.980 -9.965 1.00 80.94 110 GLN A O 1
ATOM 836 N N . ALA A 1 111 ? 25.631 -1.121 -10.626 1.00 84.12 111 ALA A N 1
ATOM 837 C CA . ALA A 1 111 ? 25.705 -0.831 -12.058 1.00 84.12 111 ALA A CA 1
ATOM 838 C C . ALA A 1 111 ? 24.470 -0.095 -12.612 1.00 84.12 111 ALA A C 1
ATOM 840 O O . ALA A 1 111 ? 24.561 0.543 -13.656 1.00 84.12 111 ALA A O 1
ATOM 841 N N . THR A 1 112 ? 23.321 -0.195 -11.939 1.00 83.75 112 THR A N 1
ATOM 842 C CA . THR A 1 112 ? 22.019 0.320 -12.406 1.00 83.75 112 THR A CA 1
ATOM 843 C C . THR A 1 112 ? 21.324 1.159 -11.336 1.00 83.75 112 THR A C 1
ATOM 845 O O . THR A 1 112 ? 20.098 1.248 -11.311 1.00 83.75 112 THR A O 1
ATOM 848 N N . PHE A 1 113 ? 22.105 1.734 -10.418 1.00 88.44 113 PHE A N 1
ATOM 849 C CA . PHE A 1 113 ? 21.569 2.467 -9.283 1.00 88.44 113 PHE A CA 1
ATOM 850 C C . PHE A 1 113 ? 20.884 3.755 -9.737 1.00 88.44 113 PHE A C 1
ATOM 852 O O . PHE A 1 113 ? 21.520 4.647 -10.297 1.00 88.44 113 PHE A O 1
ATOM 859 N N . ASP A 1 114 ? 19.598 3.858 -9.421 1.00 88.19 114 ASP A N 1
ATOM 860 C CA . ASP A 1 114 ? 18.803 5.065 -9.601 1.00 88.19 114 ASP A CA 1
ATOM 861 C C . ASP A 1 114 ? 18.294 5.523 -8.233 1.00 88.19 114 ASP A C 1
ATOM 863 O O . ASP A 1 114 ? 17.506 4.842 -7.570 1.00 88.19 114 ASP A O 1
ATOM 867 N N . MET A 1 115 ? 18.765 6.693 -7.802 1.00 90.19 115 MET A N 1
ATOM 868 C CA . MET A 1 115 ? 18.426 7.260 -6.499 1.00 90.19 115 MET A CA 1
ATOM 869 C C . MET A 1 115 ? 16.933 7.586 -6.373 1.00 90.19 115 MET A C 1
ATOM 871 O O . MET A 1 115 ? 16.362 7.415 -5.295 1.00 90.19 115 MET A O 1
ATOM 875 N N . THR A 1 116 ? 16.295 8.037 -7.452 1.00 88.94 116 THR A N 1
ATOM 876 C CA . THR A 1 116 ? 14.873 8.396 -7.468 1.00 88.94 116 THR A CA 1
ATOM 877 C C . THR A 1 116 ? 14.025 7.149 -7.263 1.00 88.94 116 THR A C 1
ATOM 879 O O . THR A 1 116 ? 13.195 7.110 -6.349 1.00 88.94 116 THR A O 1
ATOM 882 N N . LEU A 1 117 ? 14.290 6.097 -8.046 1.00 89.00 117 LEU A N 1
ATOM 883 C CA . LEU A 1 117 ? 13.60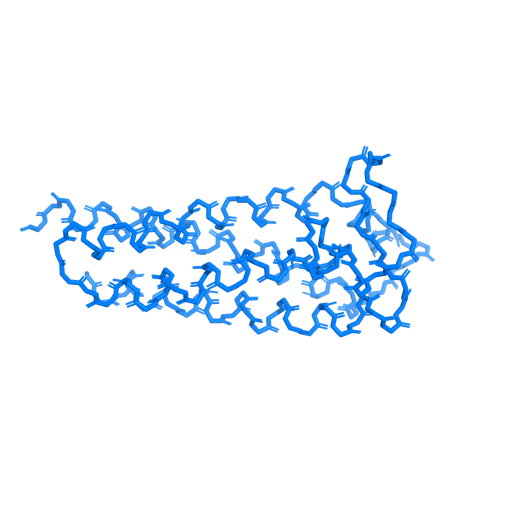5 4.811 -7.897 1.00 89.00 117 LEU A CA 1
ATOM 884 C C . LEU A 1 117 ? 13.879 4.185 -6.526 1.00 89.00 117 LEU A C 1
ATOM 886 O O . LEU A 1 117 ? 12.955 3.667 -5.903 1.00 89.00 117 LEU A O 1
ATOM 890 N N . ALA A 1 118 ? 15.108 4.278 -6.011 1.00 92.12 118 ALA A N 1
ATOM 891 C CA . ALA A 1 118 ? 15.452 3.733 -4.699 1.00 92.12 118 ALA A CA 1
ATOM 892 C C . ALA A 1 118 ? 14.636 4.387 -3.571 1.00 92.12 118 ALA A C 1
ATOM 894 O O . ALA A 1 118 ? 14.127 3.688 -2.695 1.00 92.12 118 ALA A O 1
ATOM 895 N N . ILE A 1 119 ? 14.475 5.715 -3.599 1.00 93.50 119 ILE A N 1
ATOM 896 C CA . ILE A 1 119 ? 13.669 6.445 -2.606 1.00 93.50 119 ILE A CA 1
ATOM 897 C C . ILE A 1 119 ? 12.206 5.998 -2.662 1.00 93.50 119 ILE A C 1
ATOM 899 O O . ILE A 1 119 ? 11.594 5.777 -1.615 1.00 93.50 119 ILE A O 1
ATOM 903 N N . ILE A 1 120 ? 11.656 5.842 -3.866 1.00 93.62 120 ILE A N 1
ATOM 904 C CA . ILE A 1 120 ? 10.263 5.430 -4.064 1.00 93.62 120 ILE A CA 1
ATOM 905 C C . ILE A 1 120 ? 10.041 3.993 -3.591 1.00 93.62 120 ILE A C 1
ATOM 907 O O . ILE A 1 120 ? 9.114 3.753 -2.824 1.00 93.62 120 ILE A O 1
ATOM 911 N N . LEU A 1 121 ? 10.926 3.062 -3.952 1.00 93.44 121 LEU A N 1
ATOM 912 C CA . LEU A 1 121 ? 10.866 1.674 -3.482 1.00 93.44 121 LEU A CA 1
ATOM 913 C C . LEU A 1 121 ? 10.927 1.593 -1.955 1.00 93.44 121 LEU A C 1
ATOM 915 O O . LEU A 1 121 ? 10.142 0.886 -1.323 1.00 93.44 121 LEU A O 1
ATOM 919 N N . ILE A 1 122 ? 11.825 2.361 -1.331 1.00 94.50 122 ILE A N 1
ATOM 920 C CA . ILE A 1 122 ? 11.899 2.432 0.132 1.00 94.50 122 ILE A CA 1
ATOM 921 C C . ILE A 1 122 ? 10.583 2.969 0.702 1.00 94.50 122 ILE A C 1
ATOM 923 O O . ILE A 1 122 ? 10.070 2.401 1.665 1.00 94.50 122 ILE A O 1
ATOM 927 N N . ALA A 1 123 ? 10.005 4.020 0.119 1.00 94.94 123 ALA A N 1
ATOM 928 C CA . ALA A 1 123 ? 8.717 4.560 0.550 1.00 94.94 123 ALA A CA 1
ATOM 929 C C . ALA A 1 123 ? 7.578 3.527 0.419 1.00 94.94 123 ALA A C 1
ATOM 931 O O . ALA A 1 123 ? 6.801 3.350 1.365 1.00 94.94 123 ALA A O 1
ATOM 932 N N . ASN A 1 124 ? 7.535 2.791 -0.694 1.00 94.38 124 ASN A N 1
ATOM 933 C CA . ASN A 1 124 ? 6.572 1.721 -0.966 1.00 94.38 124 ASN A CA 1
ATOM 934 C C . ASN A 1 124 ? 6.723 0.517 -0.030 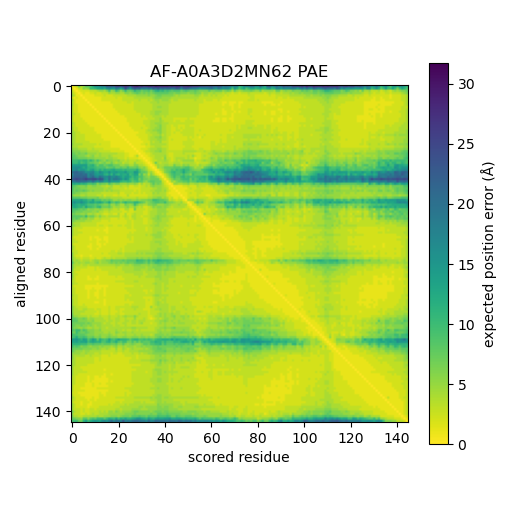1.00 94.38 124 ASN A C 1
ATOM 936 O O . ASN A 1 124 ? 5.764 -0.217 0.171 1.00 94.38 124 ASN A O 1
ATOM 940 N N . ILE A 1 125 ? 7.879 0.326 0.606 1.00 95.12 125 ILE A N 1
ATOM 941 C CA . ILE A 1 125 ? 8.067 -0.712 1.631 1.00 95.12 125 ILE A CA 1
ATOM 942 C C . ILE A 1 125 ? 7.742 -0.160 3.023 1.00 95.12 125 ILE A C 1
ATOM 944 O O . ILE A 1 125 ? 6.991 -0.770 3.793 1.00 95.12 125 ILE A O 1
ATOM 948 N N . VAL A 1 126 ? 8.294 1.008 3.356 1.00 97.19 126 VAL A N 1
ATOM 949 C CA . VAL A 1 126 ? 8.241 1.589 4.702 1.00 97.19 126 VAL A CA 1
ATOM 950 C C . VAL A 1 126 ? 6.832 2.049 5.058 1.00 97.19 126 VAL A C 1
ATOM 952 O O . VAL A 1 126 ? 6.374 1.770 6.167 1.00 97.19 126 VAL A O 1
ATOM 955 N N . PHE A 1 127 ? 6.114 2.733 4.162 1.00 97.25 127 PHE A N 1
ATOM 956 C CA . PHE A 1 127 ? 4.782 3.243 4.496 1.00 97.25 127 PHE A CA 1
ATOM 957 C C . PHE A 1 127 ? 3.749 2.128 4.709 1.00 97.25 127 PHE A C 1
ATOM 959 O O . PHE A 1 127 ? 3.054 2.185 5.731 1.00 97.25 127 PHE A O 1
ATOM 966 N N . PRO A 1 128 ? 3.663 1.079 3.866 1.00 96.50 128 PRO A N 1
ATOM 967 C CA . PRO A 1 128 ? 2.778 -0.043 4.154 1.00 96.50 128 PRO A CA 1
ATOM 968 C C . PRO A 1 128 ? 3.200 -0.826 5.392 1.00 96.50 128 PRO A C 1
ATOM 970 O O . PRO A 1 128 ? 2.336 -1.200 6.184 1.00 96.50 128 PRO A O 1
ATOM 973 N N . PHE A 1 129 ? 4.503 -0.986 5.645 1.00 97.31 129 PHE A N 1
ATOM 974 C CA . PHE A 1 129 ? 4.970 -1.623 6.877 1.00 97.31 129 PHE A CA 1
ATOM 975 C C . PHE A 1 129 ? 4.528 -0.834 8.119 1.00 97.31 129 PHE A C 1
ATOM 977 O O . PHE A 1 129 ? 3.998 -1.401 9.077 1.00 97.31 129 PHE A O 1
ATOM 984 N N . MET A 1 130 ? 4.651 0.494 8.086 1.00 97.62 130 MET A N 1
ATOM 985 C CA . MET A 1 130 ? 4.136 1.368 9.142 1.00 97.62 130 MET A CA 1
ATOM 986 C C . MET A 1 130 ? 2.611 1.265 9.278 1.00 97.62 130 MET A C 1
ATOM 988 O O . MET A 1 130 ? 2.100 1.271 10.401 1.00 97.62 130 MET A O 1
ATOM 992 N N . MET A 1 131 ? 1.885 1.103 8.168 1.00 97.56 131 MET A N 1
ATOM 993 C CA . MET A 1 131 ? 0.442 0.848 8.172 1.00 97.56 131 MET A CA 1
ATOM 994 C C . MET A 1 131 ? 0.101 -0.465 8.898 1.00 97.56 131 MET A C 1
ATOM 996 O O . MET A 1 131 ? -0.842 -0.487 9.693 1.00 97.56 131 MET A O 1
ATOM 1000 N N . VAL A 1 132 ? 0.903 -1.525 8.732 1.00 97.81 132 VAL A N 1
ATOM 1001 C CA . VAL A 1 132 ? 0.768 -2.777 9.504 1.00 97.81 132 VAL A CA 1
ATOM 1002 C C . VAL A 1 132 ? 1.015 -2.534 10.990 1.00 97.81 132 VAL A C 1
ATOM 1004 O O . VAL A 1 132 ? 0.193 -2.917 11.825 1.00 97.81 132 VAL A O 1
ATOM 1007 N N . VAL A 1 133 ? 2.124 -1.875 11.337 1.00 97.69 133 VAL A N 1
ATOM 1008 C CA . VAL A 1 133 ? 2.504 -1.616 12.735 1.00 97.69 133 VAL A CA 1
ATOM 1009 C C . VAL A 1 133 ? 1.414 -0.817 13.450 1.00 97.69 133 VAL A C 1
ATOM 1011 O O . VAL A 1 133 ? 0.906 -1.249 14.491 1.00 97.69 133 VAL A O 1
ATOM 1014 N N . PHE A 1 134 ? 0.991 0.313 12.879 1.00 97.62 134 PHE A N 1
ATOM 1015 C CA . PHE A 1 134 ? -0.068 1.128 13.470 1.00 97.62 134 PHE A CA 1
ATOM 1016 C C . PHE A 1 134 ? -1.428 0.434 13.440 1.00 97.62 134 PHE A C 1
ATOM 1018 O O . PHE A 1 134 ? -2.194 0.593 14.391 1.00 97.62 134 PHE A O 1
ATOM 1025 N N . GLY A 1 135 ? -1.709 -0.377 12.420 1.00 96.81 135 GLY A N 1
ATOM 1026 C CA . GLY A 1 135 ? -2.918 -1.190 12.327 1.00 96.81 135 GLY A CA 1
ATOM 1027 C C . GLY A 1 135 ? -3.030 -2.197 13.471 1.00 96.81 135 GLY A C 1
ATOM 1028 O O . GLY A 1 135 ? -4.028 -2.212 14.195 1.00 96.81 135 GLY A O 1
ATOM 1029 N N . VAL A 1 136 ? -1.968 -2.965 13.731 1.00 97.00 136 VAL A N 1
ATOM 1030 C CA . VAL A 1 136 ? -1.904 -3.920 14.851 1.00 97.00 136 VAL A CA 1
ATOM 1031 C C . VAL A 1 136 ? -1.999 -3.205 16.201 1.00 97.00 136 VAL A C 1
ATOM 1033 O O . VAL A 1 136 ? -2.704 -3.669 17.105 1.00 97.00 136 VAL A O 1
ATOM 1036 N N . MET A 1 137 ? -1.314 -2.071 16.362 1.00 95.88 137 MET A N 1
ATOM 1037 C CA . MET A 1 137 ? -1.369 -1.287 17.600 1.00 95.88 137 MET A CA 1
ATOM 1038 C C . MET A 1 137 ? -2.768 -0.712 17.853 1.00 95.88 137 MET A C 1
ATOM 1040 O O . MET A 1 137 ? -3.284 -0.816 18.970 1.00 95.88 137 MET A O 1
ATOM 1044 N N . GLU A 1 138 ? -3.400 -0.142 16.829 1.00 95.50 138 GLU A N 1
ATOM 1045 C CA . GLU A 1 138 ? -4.755 0.406 16.906 1.00 95.50 138 GLU A CA 1
ATOM 1046 C C . GLU A 1 138 ? -5.783 -0.697 17.170 1.00 95.50 138 GLU A C 1
ATOM 1048 O O . GLU A 1 138 ? -6.661 -0.537 18.020 1.00 95.50 138 GLU A O 1
ATOM 1053 N N . TRP A 1 139 ? -5.630 -1.857 16.529 1.00 93.50 139 TRP A N 1
ATOM 1054 C CA . TRP A 1 139 ? -6.475 -3.022 16.772 1.00 93.50 139 TRP A CA 1
ATOM 1055 C C . TRP A 1 139 ? -6.433 -3.461 18.238 1.00 93.50 139 TRP A C 1
ATOM 1057 O O . TRP A 1 139 ? -7.479 -3.617 18.881 1.00 93.50 139 TRP A O 1
ATOM 1067 N N . ARG A 1 140 ? -5.225 -3.605 18.798 1.00 93.56 140 ARG A N 1
ATOM 1068 C CA . ARG A 1 140 ? -5.033 -3.932 20.219 1.00 93.56 140 ARG A CA 1
ATOM 1069 C C . ARG A 1 140 ? -5.627 -2.855 21.124 1.00 93.56 140 ARG A C 1
ATOM 1071 O O . ARG A 1 140 ? -6.224 -3.200 22.140 1.00 93.56 140 ARG A O 1
ATOM 1078 N N . SER A 1 141 ? -5.502 -1.578 20.757 1.00 91.94 141 SER A N 1
ATOM 1079 C CA . SER A 1 141 ? -6.082 -0.471 21.524 1.00 91.94 141 SER A CA 1
ATOM 1080 C C . SER A 1 141 ? -7.611 -0.529 21.552 1.00 91.94 141 SER A C 1
ATOM 1082 O O . SER A 1 141 ? -8.189 -0.326 22.613 1.00 91.94 141 SER A O 1
ATOM 1084 N N . ARG A 1 142 ? -8.267 -0.821 20.421 1.00 90.50 142 ARG A N 1
ATOM 1085 C CA . ARG A 1 142 ? -9.737 -0.885 20.326 1.00 90.50 142 ARG A CA 1
ATOM 1086 C C . ARG A 1 142 ? -10.351 -2.106 21.007 1.00 90.50 142 ARG A C 1
ATOM 1088 O O . ARG A 1 142 ? -11.525 -2.070 21.331 1.00 90.50 142 ARG A O 1
ATOM 1095 N N . ARG A 1 143 ? -9.587 -3.186 21.199 1.00 87.50 143 ARG A N 1
ATOM 1096 C CA . ARG A 1 143 ? -10.040 -4.377 21.945 1.00 87.50 143 ARG A CA 1
ATOM 1097 C C . ARG A 1 143 ? -9.959 -4.226 23.465 1.00 87.50 143 ARG A C 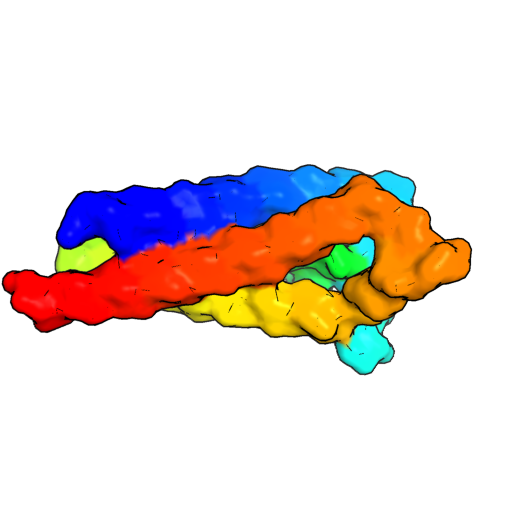1
ATOM 1099 O O . ARG A 1 143 ? -10.557 -5.026 24.170 1.00 87.50 143 ARG A O 1
ATOM 1106 N N . ARG A 1 144 ? -9.166 -3.270 23.956 1.00 84.50 144 ARG A N 1
ATOM 1107 C CA . ARG A 1 144 ? -8.970 -3.014 25.394 1.00 84.50 144 ARG A CA 1
ATOM 1108 C C . ARG A 1 144 ? -9.873 -1.9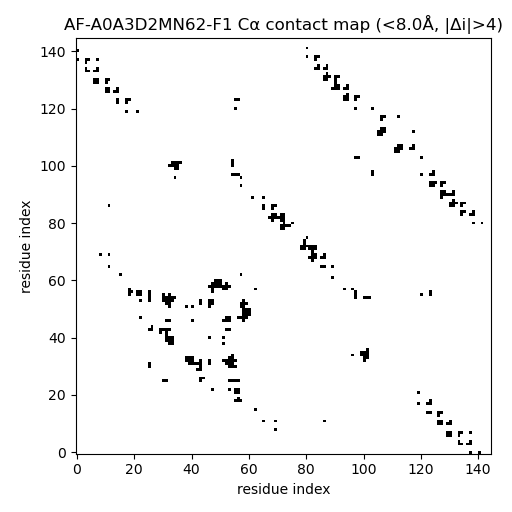05 25.945 1.00 84.50 144 ARG A C 1
ATOM 1110 O O . ARG A 1 144 ? -9.866 -1.703 27.153 1.00 84.50 144 ARG A O 1
ATOM 1117 N N . ALA A 1 145 ? -10.543 -1.161 25.069 1.00 75.31 145 ALA A N 1
ATOM 1118 C CA . ALA A 1 145 ? -11.480 -0.092 25.405 1.00 75.31 145 ALA A CA 1
ATOM 1119 C C . ALA A 1 145 ? -12.909 -0.637 25.415 1.00 75.31 145 ALA A C 1
ATOM 1121 O O . ALA A 1 145 ? -13.702 -0.137 26.238 1.00 75.31 145 ALA A O 1
#

Radius of gyration: 15.77 Å; Cα contacts (8 Å, |Δi|>4): 221; chains: 1; bounding box: 43×24×47 Å

Solvent-accessible surface area (backbone atoms only — not comparable to full-atom values): 7189 Å² total; per-residue (Å²): 117,72,65,36,49,50,45,25,54,50,22,48,52,51,36,55,52,48,33,52,56,26,44,54,47,22,56,74,68,67,31,32,19,30,46,79,74,72,46,83,50,88,49,32,66,60,24,22,61,63,72,70,5,28,48,58,20,76,17,47,62,57,57,53,49,45,53,51,20,60,59,29,44,78,43,72,69,71,58,12,48,49,10,36,51,47,40,22,51,50,12,50,52,42,28,54,49,51,70,39,18,62,59,58,64,47,34,72,31,87,93,55,58,38,71,69,59,43,55,49,53,50,47,50,36,50,27,21,43,45,14,27,54,21,17,54,52,34,50,55,53,66,76,75,108

Sequence (145 aa):
MRKTFIGLVLSSIFVLFSASVSTILAIQEHLPARFGGILHGDDVVQDFITFNGTALSAPLFLLLGQIVFTVLVFKRGKVGMAGVMGLTVLGVCYTFGELGEPILVRTFNQATFDMTLAIILIANIVFPFMMVVFGVMEWRSRRRA

Mean predicted aligned error: 4.35 Å

Secondary structure (DSSP, 8-state):
-HHHHHHHHHHHHHHHHHHHHHHHHHHHTT-B--GGGT---S-HHHHHHSSS-BTTB--HHHHHHHHHHHHHTTS-HHHHHHHHHHHHHHHHHHHHHHHT-THHHHHTSTTS--HHHHHHHHHHHHHHHHHHHHHHHHHHHHH--